Protein AF-A0A7X2SZD4-F1 (afdb_monomer)

Radius of gyration: 13.71 Å; Cα contacts (8 Å, |Δi|>4): 16; chains: 1; bounding box: 28×19×32 Å

Structure (mmCIF, N/CA/C/O backbone):
data_AF-A0A7X2SZD4-F1
#
_entry.id   AF-A0A7X2SZD4-F1
#
loop_
_atom_site.group_PDB
_atom_site.id
_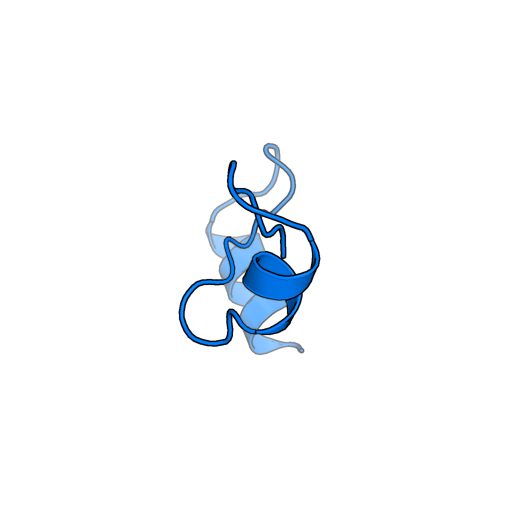atom_site.type_symbol
_atom_site.label_atom_id
_atom_site.label_alt_id
_atom_site.label_comp_id
_atom_site.label_asym_id
_atom_site.label_entity_id
_atom_site.label_seq_id
_atom_site.pdbx_PDB_ins_code
_atom_site.Cartn_x
_atom_site.Cartn_y
_atom_site.Cartn_z
_atom_site.occupancy
_atom_site.B_iso_or_equiv
_atom_site.auth_seq_id
_atom_site.auth_comp_id
_atom_site.auth_asym_id
_atom_site.auth_atom_id
_atom_site.pdbx_PDB_model_num
ATOM 1 N N . HIS A 1 1 ? 3.098 -1.537 1.448 1.00 93.44 1 HIS A N 1
ATOM 2 C CA . HIS A 1 1 ? 1.630 -1.694 1.458 1.00 93.44 1 HIS A CA 1
ATOM 3 C C . HIS A 1 1 ? 1.021 -0.744 2.466 1.00 93.44 1 HIS A C 1
ATOM 5 O O . HIS A 1 1 ? 1.698 -0.411 3.434 1.00 93.44 1 HIS A O 1
ATOM 11 N N . ILE A 1 2 ? -0.209 -0.295 2.248 1.00 95.38 2 ILE A N 1
ATOM 12 C CA . ILE A 1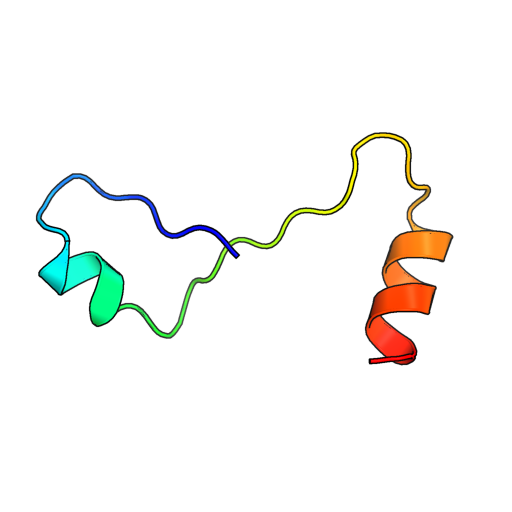 2 ? -0.923 0.583 3.179 1.00 95.38 2 ILE A CA 1
ATOM 13 C C . ILE A 1 2 ? -2.361 0.096 3.336 1.00 95.38 2 ILE A C 1
ATOM 15 O O . ILE A 1 2 ? -3.052 -0.126 2.347 1.00 95.38 2 ILE A O 1
ATOM 19 N N . PHE A 1 3 ? -2.798 -0.047 4.584 1.00 95.81 3 PHE A N 1
ATOM 20 C CA . PHE A 1 3 ? -4.163 -0.413 4.948 1.00 95.81 3 PHE A CA 1
ATOM 21 C C . PHE A 1 3 ? -4.861 0.825 5.510 1.00 95.81 3 PHE A C 1
ATOM 23 O O . PHE A 1 3 ? -4.294 1.541 6.336 1.00 95.81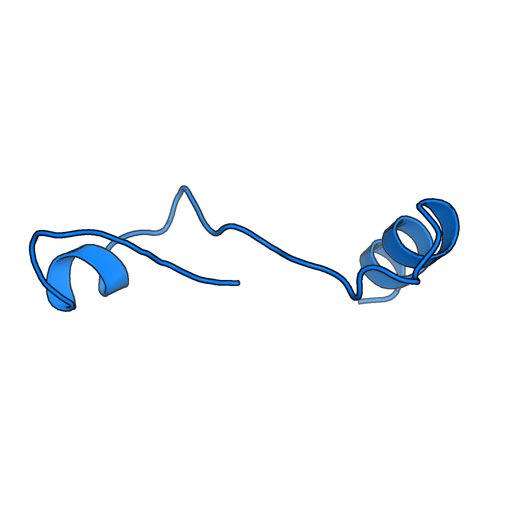 3 PHE A O 1
ATOM 30 N N . MET A 1 4 ? -6.071 1.108 5.034 1.00 96.19 4 MET A N 1
ATOM 31 C CA . MET A 1 4 ? -6.851 2.288 5.416 1.00 96.19 4 MET A CA 1
ATOM 32 C C . MET A 1 4 ? -8.307 1.885 5.633 1.00 96.19 4 MET A C 1
ATOM 34 O O . MET A 1 4 ? -8.856 1.110 4.856 1.00 96.19 4 MET A O 1
ATOM 38 N N . GLY A 1 5 ? -8.936 2.433 6.669 1.00 95.62 5 GLY A N 1
ATOM 39 C CA . GLY A 1 5 ? -10.323 2.147 7.024 1.00 95.62 5 GLY A CA 1
ATOM 40 C C . GLY A 1 5 ? -10.774 2.983 8.218 1.00 95.62 5 GLY A C 1
ATOM 41 O O . GLY A 1 5 ? -9.953 3.620 8.879 1.00 95.62 5 GLY A O 1
ATOM 42 N N . ASN A 1 6 ? -12.082 2.988 8.477 1.00 97.25 6 ASN A N 1
ATOM 43 C CA . ASN A 1 6 ? -12.712 3.899 9.440 1.00 97.25 6 ASN A CA 1
ATOM 44 C C . ASN A 1 6 ? -13.218 3.208 10.719 1.00 97.25 6 ASN A C 1
ATOM 46 O O . ASN A 1 6 ? -13.752 3.888 11.590 1.00 97.25 6 ASN A O 1
ATOM 50 N N . ASP A 1 7 ? -13.053 1.886 10.844 1.00 97.12 7 ASP A N 1
ATOM 51 C CA . ASP A 1 7 ? -13.630 1.115 11.951 1.00 97.12 7 ASP A CA 1
ATOM 52 C C . ASP A 1 7 ? -12.693 1.040 13.163 1.00 97.12 7 ASP A C 1
ATOM 54 O O . ASP A 1 7 ? -12.988 1.555 14.239 1.00 97.12 7 ASP A O 1
ATOM 58 N N . SER A 1 8 ? -11.545 0.378 13.015 1.00 96.38 8 SER A N 1
ATOM 59 C CA . SER A 1 8 ? -10.520 0.291 14.057 1.00 96.38 8 SER A CA 1
ATOM 60 C C . SER A 1 8 ? -9.197 -0.205 13.482 1.00 96.38 8 SER A C 1
ATOM 62 O O . SER A 1 8 ? -9.162 -0.849 12.436 1.00 96.38 8 SER A O 1
ATOM 64 N N . GLN A 1 9 ? -8.102 0.019 14.209 1.00 96.69 9 GLN A N 1
ATOM 65 C CA . GLN A 1 9 ? -6.803 -0.568 13.863 1.00 96.69 9 GLN A CA 1
ATOM 66 C C . GLN A 1 9 ? -6.833 -2.103 13.906 1.00 96.69 9 GLN A C 1
ATOM 68 O O . GLN A 1 9 ? -6.187 -2.749 13.092 1.00 96.69 9 GLN A O 1
ATOM 73 N N . GLN A 1 10 ? -7.628 -2.699 14.802 1.00 97.00 10 GLN A N 1
ATOM 74 C CA . GLN A 1 10 ? -7.770 -4.154 14.879 1.00 97.00 10 GLN A CA 1
ATOM 75 C C . GLN A 1 10 ? -8.367 -4.743 13.596 1.00 97.00 10 GLN A C 1
ATOM 77 O O . GLN A 1 10 ? -7.922 -5.796 13.152 1.00 97.00 10 GLN A O 1
ATOM 82 N N . ALA A 1 11 ? -9.337 -4.047 12.992 1.00 96.25 11 ALA A N 1
ATOM 83 C CA . ALA A 1 11 ? -9.912 -4.445 11.710 1.00 96.25 11 ALA A CA 1
ATOM 84 C C . ALA A 1 11 ? -8.862 -4.399 10.587 1.00 96.25 11 ALA A C 1
ATOM 86 O O . ALA A 1 11 ? -8.786 -5.326 9.791 1.00 96.25 11 ALA A O 1
ATOM 87 N N . LEU A 1 12 ? -7.996 -3.378 10.576 1.00 96.19 12 LEU A N 1
ATOM 88 C CA . LEU A 1 12 ? -6.910 -3.265 9.593 1.00 96.19 12 LEU A CA 1
ATOM 89 C C . LEU A 1 12 ? -5.839 -4.352 9.753 1.00 96.19 12 LEU A C 1
ATOM 91 O O . LEU A 1 12 ? -5.282 -4.798 8.761 1.00 96.19 12 LEU A O 1
ATOM 95 N N . LEU A 1 13 ? -5.554 -4.796 10.981 1.00 96.00 13 LEU A N 1
ATOM 96 C CA . LEU A 1 13 ? -4.600 -5.885 11.238 1.00 96.00 13 LEU A CA 1
ATOM 97 C C . LEU A 1 13 ? -5.130 -7.264 10.821 1.00 96.00 13 LEU A C 1
ATOM 99 O O . LEU A 1 13 ? -4.336 -8.178 10.616 1.00 96.00 13 LEU A O 1
ATOM 103 N N . ALA A 1 14 ? -6.452 -7.425 10.749 1.00 96.75 14 ALA A N 1
ATOM 104 C CA . ALA A 1 14 ? -7.095 -8.658 10.303 1.00 96.75 14 ALA A CA 1
ATOM 105 C C . ALA A 1 14 ? -7.258 -8.731 8.773 1.00 96.75 14 ALA A C 1
ATOM 107 O O . ALA A 1 14 ? -7.576 -9.799 8.255 1.00 96.75 14 ALA A O 1
ATOM 108 N N . GLU A 1 15 ? -7.052 -7.618 8.060 1.00 92.69 15 GLU A N 1
ATOM 109 C CA . GLU A 1 15 ? -7.138 -7.541 6.602 1.00 92.69 15 GLU A CA 1
ATOM 110 C C . GLU A 1 15 ? -5.926 -8.225 5.958 1.00 92.69 15 GLU A C 1
ATOM 112 O O . GLU A 1 15 ? -4.784 -7.800 6.136 1.00 92.69 15 GLU A O 1
ATOM 117 N N . MET A 1 16 ? -6.183 -9.289 5.198 1.00 94.62 16 MET A N 1
ATOM 118 C CA . MET A 1 16 ? -5.148 -10.103 4.551 1.00 94.62 16 MET A CA 1
ATOM 119 C C . MET A 1 16 ? -5.348 -10.222 3.037 1.00 94.62 16 MET A C 1
ATOM 121 O O . MET A 1 16 ? -4.447 -10.700 2.346 1.00 94.62 16 MET A O 1
ATOM 125 N N . ASP A 1 17 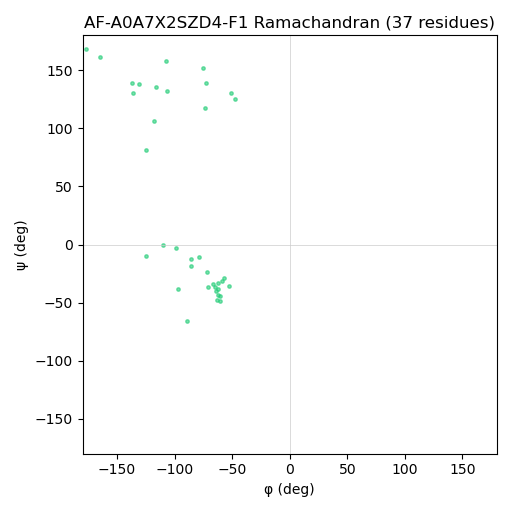? -6.490 -9.771 2.515 1.00 95.31 17 ASP A N 1
ATOM 126 C CA . ASP A 1 17 ? -6.866 -9.957 1.116 1.00 95.31 17 ASP A CA 1
ATOM 127 C C . ASP A 1 17 ? -6.515 -8.723 0.277 1.00 95.31 17 ASP A C 1
ATOM 129 O O . ASP A 1 17 ? -6.050 -8.849 -0.859 1.00 95.31 17 ASP A O 1
ATOM 133 N N . ASN A 1 18 ? -6.690 -7.521 0.833 1.00 94.56 18 ASN A N 1
ATOM 134 C CA . ASN A 1 18 ? -6.445 -6.264 0.134 1.00 94.56 18 ASN A CA 1
ATOM 135 C C . ASN A 1 18 ? -5.334 -5.431 0.786 1.00 94.56 18 ASN A C 1
ATOM 137 O O . ASN A 1 18 ? -5.536 -4.761 1.798 1.00 94.56 18 ASN A O 1
ATOM 141 N N . TRP A 1 19 ? -4.174 -5.399 0.131 1.00 96.12 19 TRP A N 1
ATOM 142 C CA . TRP A 1 19 ? -2.997 -4.648 0.566 1.00 96.12 19 TRP A CA 1
ATOM 143 C C . TRP A 1 19 ? -2.499 -3.694 -0.536 1.00 96.12 19 TRP A C 1
ATOM 145 O O . TRP A 1 19 ? -1.549 -3.998 -1.257 1.00 96.12 19 TRP A O 1
ATOM 155 N N . PRO A 1 20 ? -3.099 -2.500 -0.693 1.00 96.56 20 PRO A N 1
ATOM 156 C CA . PRO A 1 20 ? -2.653 -1.510 -1.672 1.00 96.56 20 PRO A CA 1
ATOM 157 C C . PRO A 1 20 ? -1.131 -1.274 -1.653 1.00 96.56 20 PRO A C 1
ATOM 159 O O . PRO A 1 20 ? -0.537 -0.961 -0.613 1.00 96.56 20 PRO A O 1
ATOM 162 N N . THR A 1 21 ? -0.490 -1.433 -2.815 1.00 95.88 21 THR A N 1
ATOM 163 C CA . THR A 1 21 ? 0.968 -1.325 -3.009 1.00 95.88 21 THR A CA 1
ATOM 164 C C . THR A 1 21 ? 1.288 -0.162 -3.922 1.00 95.88 21 THR A C 1
ATOM 166 O O . THR A 1 21 ? 0.646 0.009 -4.953 1.00 95.88 21 THR A O 1
ATOM 169 N N . TYR A 1 22 ? 2.293 0.625 -3.551 1.00 95.25 22 TYR A N 1
ATOM 170 C CA . TYR A 1 22 ? 2.650 1.846 -4.256 1.00 95.25 22 TYR A CA 1
ATOM 171 C C . TYR A 1 22 ? 4.147 1.871 -4.531 1.00 95.25 22 TYR A C 1
ATOM 173 O O . TYR A 1 22 ? 4.942 1.547 -3.650 1.00 95.25 22 TYR A O 1
ATOM 181 N N . TYR A 1 23 ? 4.492 2.310 -5.738 1.00 95.31 23 TYR A N 1
ATOM 182 C CA . TYR A 1 23 ? 5.853 2.587 -6.185 1.00 95.31 23 TYR A CA 1
ATOM 183 C C . TYR A 1 23 ? 6.064 4.104 -6.304 1.00 95.31 23 TYR A C 1
ATOM 185 O O . TYR A 1 23 ? 5.084 4.849 -6.436 1.00 95.31 23 TYR A O 1
ATOM 193 N N . PRO A 1 24 ? 7.316 4.595 -6.264 1.00 96.75 24 PRO A N 1
ATOM 194 C CA . PRO A 1 24 ? 7.626 5.993 -6.539 1.00 96.75 24 PRO A CA 1
ATOM 195 C C . PRO A 1 24 ? 7.010 6.478 -7.858 1.00 96.75 24 PRO A C 1
ATOM 197 O O . PRO A 1 24 ? 7.200 5.869 -8.905 1.00 96.75 24 PRO A O 1
ATOM 200 N N . TYR A 1 25 ? 6.328 7.626 -7.824 1.00 95.62 25 TYR A N 1
ATOM 201 C CA . TYR A 1 25 ? 5.601 8.178 -8.979 1.00 95.62 25 TYR A CA 1
ATOM 202 C C . TYR A 1 25 ? 6.473 8.400 -10.228 1.00 95.62 25 TYR A C 1
ATOM 204 O O . TYR A 1 25 ? 5.985 8.361 -11.350 1.00 95.62 25 TYR A O 1
ATOM 212 N N . GLN A 1 26 ? 7.767 8.656 -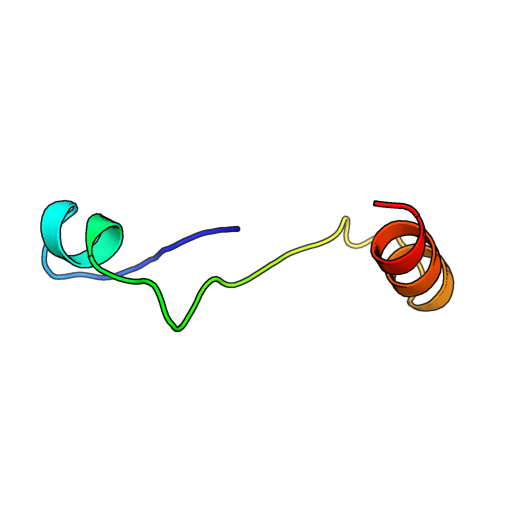10.037 1.00 96.31 26 GLN A N 1
ATOM 213 C CA . GLN A 1 26 ? 8.705 8.911 -11.131 1.00 96.31 26 GLN A CA 1
ATOM 214 C C . GLN A 1 26 ? 9.179 7.629 -11.836 1.00 96.31 26 GLN A C 1
ATOM 216 O O . GLN A 1 26 ? 9.829 7.731 -12.875 1.00 96.31 26 GLN A O 1
ATOM 221 N N . MET A 1 27 ? 8.899 6.439 -11.288 1.00 94.62 27 MET A N 1
ATOM 222 C CA . MET A 1 27 ? 9.298 5.178 -11.916 1.00 94.62 27 MET A CA 1
ATOM 223 C C . MET A 1 27 ? 8.448 4.885 -13.147 1.00 94.62 27 MET A C 1
ATOM 225 O O . MET A 1 27 ? 7.228 5.045 -13.154 1.00 94.62 27 MET A O 1
ATOM 229 N N . MET A 1 28 ? 9.108 4.398 -14.192 1.00 94.44 28 MET A N 1
ATOM 230 C CA . MET A 1 28 ? 8.432 3.840 -15.355 1.00 94.44 28 MET A CA 1
ATOM 231 C C . MET A 1 28 ? 7.872 2.455 -15.028 1.00 94.44 28 MET A C 1
ATOM 233 O O . MET A 1 28 ? 8.462 1.700 -14.256 1.00 94.44 28 MET A O 1
ATOM 237 N N . ASN A 1 29 ? 6.791 2.068 -15.708 1.00 93.94 29 ASN A N 1
ATOM 238 C CA . ASN A 1 29 ? 6.160 0.754 -15.536 1.00 93.94 29 ASN A CA 1
ATOM 239 C C . ASN A 1 29 ? 7.144 -0.418 -15.693 1.00 93.94 29 ASN A C 1
ATOM 241 O O . ASN A 1 29 ? 7.030 -1.412 -14.986 1.00 93.94 29 ASN A O 1
ATOM 245 N N . SER A 1 30 ? 8.127 -0.305 -16.592 1.00 95.06 30 SER A N 1
ATOM 246 C CA . SER A 1 30 ? 9.147 -1.342 -16.785 1.00 95.06 30 SER A CA 1
ATOM 247 C C . SER A 1 30 ? 10.039 -1.530 -15.560 1.00 95.06 30 SER A C 1
ATOM 249 O O . SER A 1 30 ? 10.390 -2.659 -15.248 1.00 95.06 30 SER A O 1
ATOM 251 N N . GLN A 1 31 ? 10.373 -0.447 -14.854 1.00 95.00 31 GLN A N 1
ATOM 252 C CA . GLN A 1 31 ? 11.197 -0.493 -13.644 1.00 95.00 31 GLN A CA 1
ATOM 253 C C . GLN A 1 31 ? 10.424 -1.111 -12.478 1.00 95.00 31 GLN A C 1
ATOM 255 O O . GLN A 1 31 ? 10.999 -1.856 -11.697 1.00 95.00 31 GLN A O 1
ATOM 260 N N . VAL A 1 32 ? 9.117 -0.839 -12.393 1.00 93.50 32 VAL A N 1
ATOM 261 C CA . VAL A 1 32 ? 8.230 -1.469 -11.404 1.00 93.50 32 VAL A CA 1
ATOM 262 C C . VAL A 1 32 ? 8.158 -2.981 -11.627 1.00 93.50 32 V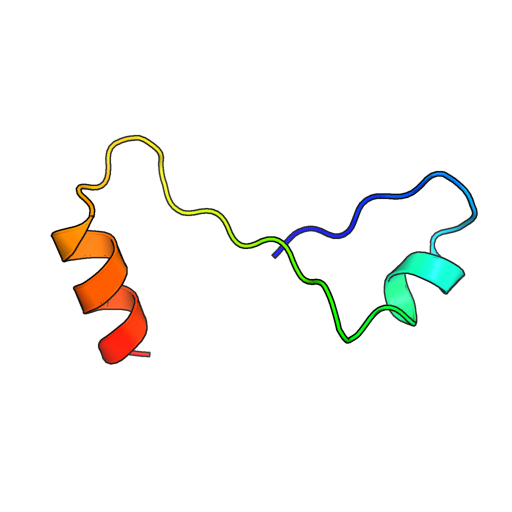AL A C 1
ATOM 264 O O . VAL A 1 32 ? 8.334 -3.745 -10.686 1.00 93.50 32 VAL A O 1
ATOM 267 N N . VAL A 1 33 ? 7.941 -3.423 -12.872 1.00 95.12 33 VAL A N 1
ATOM 268 C CA . VAL A 1 33 ? 7.899 -4.859 -13.204 1.00 95.12 33 VAL A CA 1
ATOM 269 C C . VAL A 1 33 ? 9.239 -5.533 -12.921 1.00 95.12 33 VAL A C 1
ATOM 271 O O . VAL A 1 33 ? 9.258 -6.623 -12.360 1.00 95.12 33 VAL A O 1
ATOM 274 N N . ASP A 1 34 ? 10.345 -4.890 -13.295 1.00 95.44 34 ASP A N 1
ATOM 275 C CA . ASP A 1 34 ? 11.687 -5.416 -13.054 1.00 95.44 34 ASP A CA 1
ATOM 276 C C . ASP A 1 34 ? 11.951 -5.602 -11.556 1.00 95.44 34 ASP A C 1
ATOM 278 O O . ASP A 1 34 ? 12.331 -6.691 -11.136 1.00 95.44 34 ASP A O 1
ATOM 282 N N . GLU A 1 35 ? 11.656 -4.595 -10.732 1.00 93.38 35 GLU A N 1
ATOM 283 C CA . GLU A 1 35 ? 11.797 -4.699 -9.278 1.00 93.38 35 GLU A CA 1
ATOM 284 C C . GLU A 1 35 ? 10.917 -5.816 -8.695 1.00 93.38 35 GLU A C 1
ATOM 286 O O . GLU A 1 35 ? 11.392 -6.620 -7.896 1.00 93.38 35 GLU A O 1
ATOM 291 N N . MET A 1 36 ? 9.657 -5.926 -9.136 1.00 93.56 36 MET A N 1
ATOM 292 C CA . MET A 1 36 ? 8.747 -6.989 -8.684 1.00 93.56 36 MET A CA 1
ATOM 293 C C . MET A 1 36 ? 9.270 -8.400 -8.973 1.00 93.56 36 MET A C 1
ATOM 295 O O . MET A 1 36 ? 8.947 -9.319 -8.226 1.00 93.56 36 MET A O 1
ATOM 299 N N . LEU A 1 37 ? 10.037 -8.585 -10.050 1.00 94.56 37 LEU A N 1
ATOM 300 C CA . LEU A 1 37 ? 10.593 -9.883 -10.445 1.00 94.56 37 LEU A CA 1
ATOM 301 C C . LEU A 1 37 ? 11.921 -10.218 -9.750 1.00 94.56 37 LEU A C 1
ATOM 303 O O . LEU A 1 37 ? 12.319 -11.382 -9.762 1.00 94.56 37 LEU A O 1
ATOM 307 N N . HIS A 1 38 ? 12.610 -9.223 -9.186 1.00 92.12 38 HIS A N 1
ATOM 308 C CA . HIS A 1 38 ? 13.918 -9.389 -8.540 1.00 92.12 38 HIS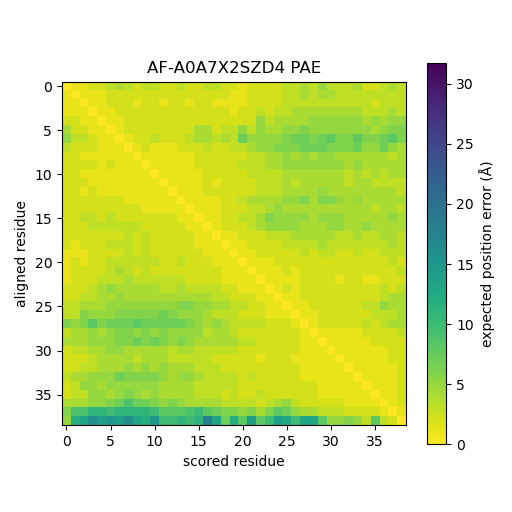 A CA 1
ATOM 309 C C . HIS A 1 38 ? 13.856 -9.507 -7.008 1.00 92.12 38 HIS A C 1
ATOM 311 O O . HIS A 1 38 ? 14.899 -9.701 -6.380 1.00 92.12 38 HIS A O 1
ATOM 317 N N . HIS A 1 39 ? 12.669 -9.384 -6.414 1.00 73.94 39 HIS A N 1
ATOM 318 C CA . HIS A 1 39 ? 12.414 -9.662 -4.998 1.00 73.94 39 HIS A CA 1
ATOM 319 C C . HIS A 1 39 ? 12.274 -11.160 -4.712 1.00 73.94 39 HIS A C 1
ATOM 321 O O . HIS A 1 39 ? 12.798 -11.589 -3.658 1.00 73.94 39 HIS A O 1
#

Secondary structure (DSSP, 8-state):
-----SS-HHHHHH--S-------TTS-HHHHHHHHHH-

Foldseek 3Di:
DDFDDDDDVVVSVPDDPDDDDDDPPPDD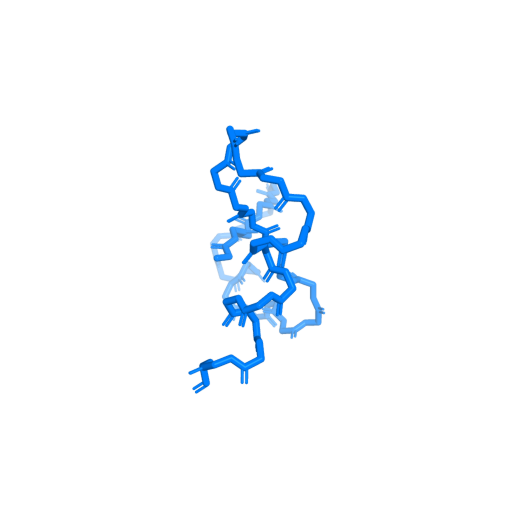PVVVVVVVVVD

pLDDT: mean 94.76, std 3.6, range [73.94, 97.25]

Solvent-accessible surface area (backbone atoms only — not comparable to full-atom values): 2770 Å² total; per-residue (Å²): 109,57,77,85,85,89,84,50,70,69,60,53,72,68,57,82,87,73,66,55,72,83,76,68,86,89,60,53,72,70,56,54,54,50,52,69,73,74,112

Mean predicted aligned error: 3.05 Å

Sequence (39 aa):
HIFMGNDSQQALLAEMDNWPTYYPYQMMNSQVVDEMLHH

Organism: Enterobacter agglomerans (NCBI:txid549)

InterPro domains:
  IPR012674 Calycin [G3DSA:2.40.128.20] (1-39)
  IPR012674 Calycin [SSF50814] (1-39)
  IPR015304 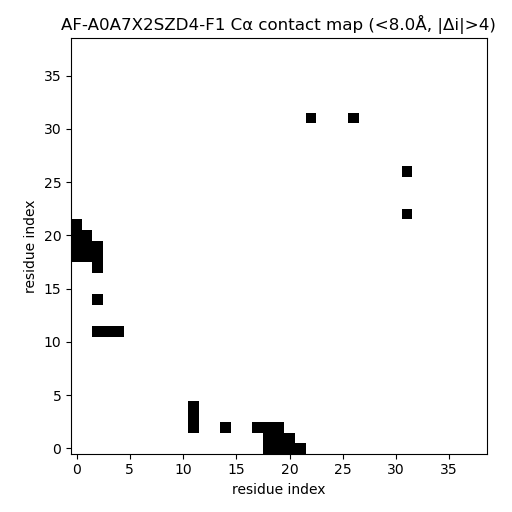ZinT domain [PF09223] (1-39)